Protein AF-A0A967HRB3-F1 (afdb_monomer_lite)

Foldseek 3Di:
DPPPPPPPQDPVRVVVVVQVVVLVVVLVCLVPDVVNVVCCVVVVDDDDSVPRGDDD

Structure (mmCIF, N/CA/C/O backbone):
data_AF-A0A967HRB3-F1
#
_entry.id   AF-A0A967HRB3-F1
#
loop_
_atom_site.group_PDB
_atom_site.id
_atom_site.type_symbol
_atom_site.label_atom_id
_atom_site.label_alt_id
_atom_site.label_comp_id
_atom_site.label_asym_id
_atom_site.label_entity_id
_atom_site.label_seq_id
_atom_site.pdbx_PDB_ins_code
_ato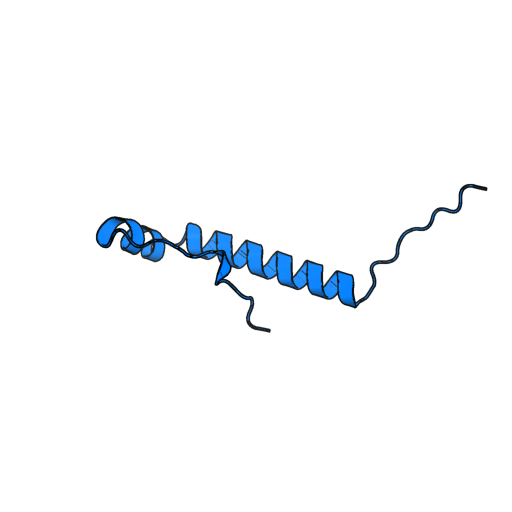m_site.Cartn_x
_atom_site.Cartn_y
_atom_site.Cartn_z
_atom_site.occupancy
_atom_site.B_iso_or_equiv
_atom_site.auth_seq_id
_atom_site.auth_comp_id
_atom_site.auth_asym_id
_atom_site.auth_atom_id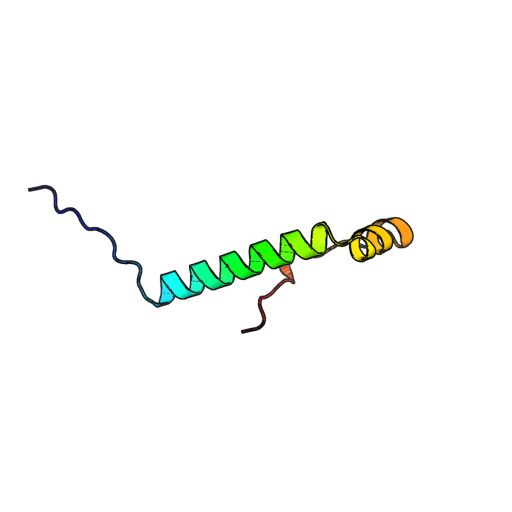
_atom_site.pdbx_PDB_model_num
ATOM 1 N N . ILE A 1 1 ? 35.276 2.206 -29.793 1.00 40.84 1 ILE A N 1
ATOM 2 C CA . ILE A 1 1 ? 34.044 3.032 -29.761 1.00 40.84 1 ILE A CA 1
ATOM 3 C C . ILE A 1 1 ? 33.094 2.347 -28.785 1.00 40.84 1 ILE A C 1
ATOM 5 O O . ILE A 1 1 ? 32.652 1.245 -29.079 1.00 40.84 1 ILE A O 1
ATOM 9 N N . LYS A 1 2 ? 32.903 2.901 -27.577 1.00 45.06 2 LYS A N 1
ATOM 10 C CA . LYS A 1 2 ? 31.929 2.374 -26.605 1.00 45.06 2 LYS A CA 1
ATOM 11 C C . LYS A 1 2 ? 30.546 2.655 -27.187 1.00 45.06 2 LYS A C 1
ATOM 13 O O . LYS A 1 2 ? 30.178 3.815 -27.331 1.00 45.06 2 LYS A O 1
ATOM 18 N N . LEU A 1 3 ? 29.847 1.608 -27.608 1.00 49.59 3 LEU A N 1
ATOM 19 C CA . LEU A 1 3 ? 28.475 1.700 -28.089 1.00 49.59 3 LEU A CA 1
ATOM 20 C C . LEU A 1 3 ? 27.600 2.071 -26.892 1.00 49.59 3 LEU A C 1
ATOM 22 O O . LEU A 1 3 ? 27.301 1.228 -26.051 1.00 49.59 3 LEU A O 1
ATOM 26 N N . SER A 1 4 ? 27.252 3.351 -26.797 1.00 53.06 4 SER A N 1
ATOM 27 C CA . SER A 1 4 ? 26.205 3.854 -25.917 1.00 53.06 4 SER A CA 1
ATOM 28 C C . SER A 1 4 ? 24.877 3.254 -26.375 1.00 53.06 4 SER A C 1
ATOM 30 O O . SER A 1 4 ? 24.153 3.855 -27.163 1.00 53.06 4 SER A O 1
ATOM 32 N N . GLN A 1 5 ? 24.578 2.031 -25.944 1.00 52.72 5 GLN A N 1
ATOM 33 C CA . GLN A 1 5 ? 23.231 1.488 -26.031 1.00 52.72 5 GLN A CA 1
ATOM 34 C C . GLN A 1 5 ? 22.410 2.201 -24.963 1.00 52.72 5 GLN A C 1
ATOM 36 O O . GLN A 1 5 ? 22.334 1.777 -23.815 1.00 52.72 5 GLN A O 1
ATOM 41 N N . THR A 1 6 ? 21.846 3.348 -25.326 1.00 58.62 6 THR A N 1
ATOM 42 C CA . THR A 1 6 ? 20.685 3.869 -24.616 1.00 58.62 6 THR A CA 1
ATOM 43 C C . THR A 1 6 ? 19.578 2.853 -24.870 1.00 58.62 6 THR A C 1
ATOM 45 O 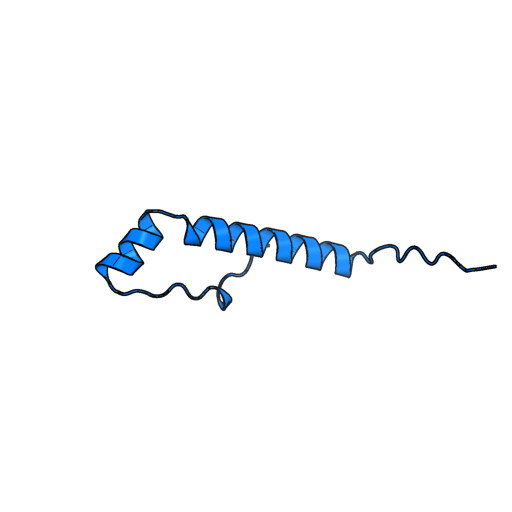O . THR A 1 6 ? 19.004 2.831 -25.958 1.00 58.62 6 THR A O 1
ATOM 48 N N . GLU A 1 7 ? 19.365 1.939 -23.920 1.00 62.94 7 GLU A N 1
ATOM 49 C CA . GLU A 1 7 ? 18.235 1.013 -23.932 1.00 62.94 7 GLU A CA 1
ATOM 50 C C . GLU A 1 7 ? 16.960 1.855 -23.997 1.00 62.94 7 GLU A C 1
ATOM 52 O O . GLU A 1 7 ? 16.492 2.408 -23.004 1.00 62.94 7 GLU A O 1
ATOM 57 N N . THR A 1 8 ? 16.430 2.033 -25.202 1.00 68.19 8 THR A N 1
ATOM 58 C CA . THR A 1 8 ? 15.136 2.669 -25.400 1.00 68.19 8 THR A CA 1
ATOM 59 C C . THR A 1 8 ? 14.120 1.716 -24.793 1.00 68.19 8 THR A C 1
ATOM 61 O O . THR A 1 8 ? 13.982 0.581 -25.253 1.00 68.19 8 THR A O 1
ATOM 64 N N . ALA A 1 9 ? 13.485 2.137 -23.696 1.00 67.81 9 ALA A N 1
ATOM 65 C CA . ALA A 1 9 ? 12.503 1.324 -22.996 1.00 67.81 9 ALA A CA 1
ATOM 66 C C . ALA A 1 9 ? 11.464 0.814 -24.001 1.00 67.81 9 ALA A C 1
ATOM 68 O O . ALA A 1 9 ? 10.882 1.586 -24.767 1.00 67.81 9 ALA A O 1
ATOM 69 N N . THR A 1 10 ? 11.269 -0.503 -24.039 1.00 82.75 10 THR A N 1
ATOM 70 C CA . THR A 1 10 ? 10.271 -1.106 -24.921 1.00 82.75 10 THR A CA 1
ATOM 71 C C . THR A 1 10 ? 8.871 -0.674 -24.470 1.00 82.75 10 THR A C 1
ATOM 73 O O . THR A 1 10 ? 8.665 -0.417 -23.281 1.00 82.75 10 THR A O 1
ATOM 76 N N . PRO A 1 11 ? 7.870 -0.628 -25.367 1.00 82.75 11 PRO A N 1
ATOM 77 C CA . PRO A 1 11 ? 6.498 -0.294 -24.979 1.00 82.75 11 PRO A CA 1
ATOM 78 C C . PRO A 1 11 ? 5.966 -1.151 -23.820 1.00 82.75 11 PRO A C 1
ATOM 80 O O . PRO A 1 11 ? 5.323 -0.627 -22.916 1.00 82.75 11 PRO A O 1
ATOM 83 N N . ALA A 1 12 ? 6.306 -2.445 -23.798 1.00 85.12 12 ALA A N 1
ATOM 84 C CA . ALA A 1 12 ? 5.951 -3.353 -22.707 1.00 85.12 12 ALA A CA 1
ATOM 85 C C . ALA A 1 12 ? 6.567 -2.926 -21.363 1.00 85.12 12 ALA A C 1
ATOM 87 O O . ALA A 1 12 ? 5.897 -2.960 -20.334 1.00 85.12 12 ALA A O 1
ATOM 88 N N . ARG A 1 13 ? 7.827 -2.473 -21.372 1.00 86.31 13 ARG A N 1
ATOM 89 C CA . ARG A 1 13 ? 8.505 -1.967 -20.174 1.00 86.31 13 ARG A CA 1
ATOM 90 C C . ARG A 1 13 ? 7.860 -0.678 -19.666 1.00 86.31 13 ARG A C 1
ATOM 92 O O . ARG A 1 13 ? 7.601 -0.571 -18.476 1.00 86.31 13 ARG A O 1
ATOM 99 N N . LEU A 1 14 ? 7.533 0.253 -20.562 1.00 87.25 14 LEU A N 1
ATOM 100 C CA . LEU A 1 14 ? 6.858 1.502 -20.197 1.00 87.25 14 LEU A CA 1
ATOM 101 C C . LEU A 1 14 ? 5.469 1.255 -19.589 1.00 87.25 14 LEU A C 1
ATOM 103 O O . LEU A 1 14 ? 5.097 1.914 -18.622 1.00 87.25 14 LEU A O 1
ATOM 107 N N . GLN A 1 15 ? 4.705 0.298 -20.124 1.00 84.94 15 GLN A N 1
ATOM 108 C CA . GLN A 1 15 ? 3.407 -0.083 -19.556 1.00 84.94 15 GLN A CA 1
ATOM 109 C C . GLN A 1 15 ? 3.552 -0.705 -18.163 1.00 84.94 15 GLN A C 1
ATOM 111 O O . GLN A 1 15 ? 2.821 -0.319 -17.253 1.00 84.94 15 GLN A O 1
ATOM 116 N N . ALA A 1 16 ? 4.519 -1.609 -17.978 1.00 86.38 16 ALA A N 1
ATOM 117 C CA . ALA A 1 16 ? 4.804 -2.206 -16.675 1.00 86.38 16 ALA A CA 1
ATOM 118 C C . ALA A 1 16 ? 5.218 -1.145 -15.641 1.00 86.38 16 ALA A C 1
ATOM 120 O O . ALA A 1 16 ? 4.697 -1.135 -14.530 1.00 86.38 16 ALA A O 1
ATOM 121 N N . GLU A 1 17 ? 6.087 -0.206 -16.023 1.00 88.31 17 GLU A N 1
ATOM 122 C CA . GLU A 1 17 ? 6.516 0.903 -15.163 1.00 88.31 17 GLU A CA 1
ATOM 123 C C . GLU A 1 17 ? 5.341 1.813 -14.772 1.00 88.31 17 GLU A C 1
ATOM 125 O O . GLU A 1 17 ? 5.217 2.209 -13.613 1.00 88.31 17 GLU A O 1
ATOM 130 N N . GLN A 1 18 ? 4.437 2.118 -15.707 1.00 88.75 18 GLN A N 1
ATOM 131 C CA . GLN A 1 18 ? 3.245 2.912 -15.405 1.00 88.75 18 GLN A CA 1
ATOM 132 C C . GLN A 1 18 ? 2.258 2.173 -14.499 1.00 88.75 18 GLN A C 1
ATOM 134 O O . GLN A 1 18 ? 1.691 2.791 -13.599 1.00 88.75 18 GLN A O 1
ATOM 139 N N . SER A 1 19 ? 2.038 0.880 -14.737 1.00 88.06 19 SER A N 1
ATOM 140 C CA . SER A 1 19 ? 1.158 0.048 -13.913 1.00 88.06 19 SER A CA 1
ATOM 141 C C . SER A 1 19 ? 1.686 -0.052 -12.480 1.00 88.06 19 SER A C 1
ATOM 143 O O . SER A 1 19 ? 0.958 0.232 -11.528 1.00 88.06 19 SER A O 1
ATOM 145 N N . GLU A 1 20 ? 2.988 -0.299 -12.320 1.00 89.38 20 GLU A N 1
ATOM 146 C CA . GLU A 1 20 ? 3.639 -0.340 -11.009 1.00 89.38 20 GLU A CA 1
ATOM 147 C C . GLU A 1 20 ? 3.578 1.024 -10.302 1.00 89.38 20 GLU A C 1
ATOM 149 O O . GLU A 1 20 ? 3.249 1.099 -9.119 1.00 89.38 20 GLU A O 1
ATOM 154 N N . ALA A 1 21 ? 3.785 2.130 -11.026 1.00 90.25 21 ALA A N 1
ATOM 155 C CA . ALA A 1 21 ? 3.641 3.469 -10.457 1.00 90.25 21 ALA A CA 1
ATOM 156 C C . ALA A 1 21 ? 2.203 3.763 -9.985 1.00 90.25 21 ALA A C 1
ATOM 158 O O . ALA A 1 21 ? 2.011 4.437 -8.969 1.00 90.25 21 ALA A O 1
ATOM 159 N N . ARG A 1 22 ? 1.179 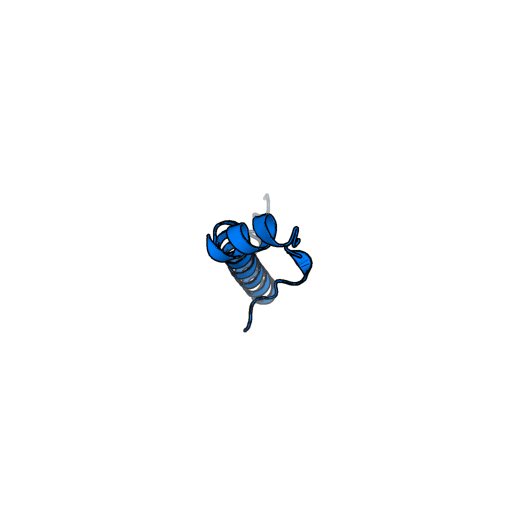3.273 -10.700 1.00 90.69 22 ARG A N 1
ATOM 160 C CA . ARG A 1 22 ? -0.225 3.376 -10.260 1.00 90.69 22 ARG A CA 1
ATOM 161 C C . ARG A 1 22 ? -0.469 2.535 -9.012 1.00 90.69 22 ARG A C 1
ATOM 163 O O . ARG A 1 22 ? -1.067 3.037 -8.062 1.00 90.69 22 ARG A O 1
ATOM 170 N N . ARG A 1 23 ? 0.034 1.300 -8.993 1.00 91.31 23 ARG A N 1
ATOM 171 C CA . ARG A 1 23 ? -0.080 0.385 -7.855 1.00 91.31 23 ARG A CA 1
ATOM 172 C C . ARG A 1 23 ? 0.534 0.979 -6.589 1.00 91.31 23 ARG A C 1
ATOM 174 O O . ARG A 1 23 ? -0.132 1.021 -5.561 1.00 91.31 23 ARG A O 1
ATOM 181 N N . GLN A 1 24 ? 1.749 1.519 -6.667 1.00 91.38 24 GLN A N 1
ATOM 182 C CA . GLN A 1 24 ? 2.415 2.146 -5.519 1.00 91.38 24 GLN A CA 1
ATOM 183 C C . GLN A 1 24 ? 1.619 3.326 -4.956 1.00 91.38 24 GLN A C 1
ATOM 185 O O . GLN A 1 24 ? 1.426 3.414 -3.746 1.00 91.38 24 GLN A O 1
ATOM 190 N N . LYS A 1 25 ? 1.082 4.190 -5.827 1.00 91.50 25 LYS A N 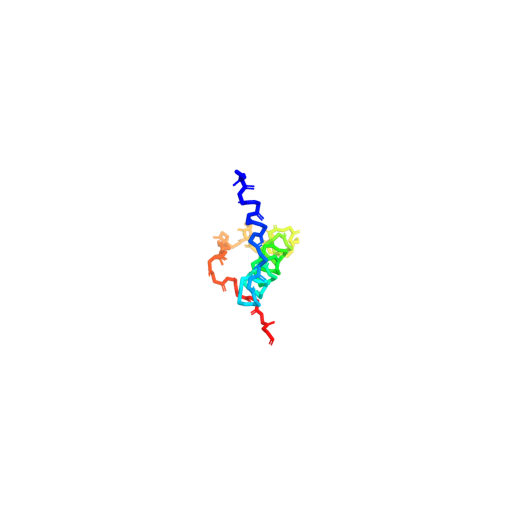1
ATOM 191 C CA . LYS A 1 25 ? 0.216 5.299 -5.398 1.00 91.50 25 LYS A CA 1
ATOM 192 C C . LYS A 1 25 ? -1.067 4.815 -4.727 1.00 91.50 25 LYS A C 1
ATOM 194 O O . LYS A 1 25 ? -1.509 5.429 -3.762 1.00 91.50 25 LYS A O 1
ATOM 199 N N . ALA A 1 26 ? -1.667 3.737 -5.227 1.00 91.44 26 ALA A N 1
ATOM 200 C CA . ALA A 1 26 ? -2.858 3.151 -4.621 1.00 91.44 26 ALA A CA 1
ATOM 201 C C . ALA A 1 26 ? -2.554 2.575 -3.230 1.00 91.44 26 ALA A C 1
ATOM 203 O O . ALA A 1 26 ? -3.291 2.853 -2.287 1.00 91.44 26 ALA A O 1
ATOM 204 N N .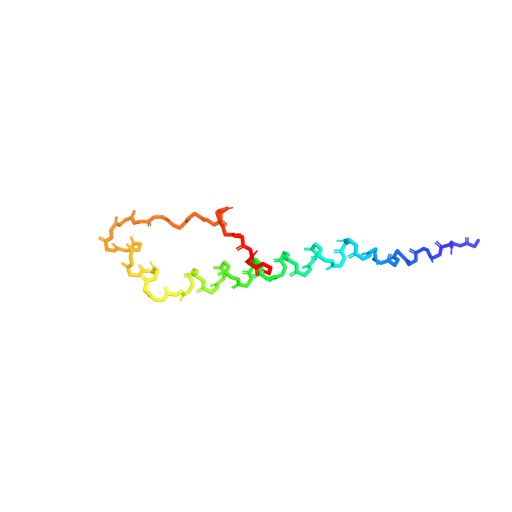 ILE A 1 27 ? -1.441 1.846 -3.086 1.00 92.38 27 ILE A N 1
ATOM 205 C CA . ILE A 1 27 ? -0.969 1.336 -1.790 1.00 92.38 27 ILE A CA 1
ATOM 206 C C . ILE A 1 27 ? -0.793 2.494 -0.804 1.00 92.38 27 ILE A C 1
ATOM 208 O O . ILE A 1 27 ? -1.339 2.447 0.297 1.00 92.38 27 ILE A O 1
ATOM 212 N N . GLU A 1 28 ? -0.084 3.550 -1.207 1.00 93.00 28 GLU A N 1
ATOM 213 C CA . GLU A 1 28 ? 0.164 4.715 -0.357 1.00 93.00 28 GLU A CA 1
ATOM 214 C C . GLU A 1 28 ? -1.141 5.412 0.050 1.00 93.00 28 GLU A C 1
ATOM 216 O O . GLU A 1 28 ? -1.322 5.740 1.223 1.00 93.00 28 GLU A O 1
ATOM 221 N N . ALA A 1 29 ? -2.074 5.599 -0.886 1.00 93.50 29 ALA A N 1
ATOM 222 C CA . ALA A 1 29 ? -3.363 6.222 -0.605 1.00 93.50 29 ALA A CA 1
ATOM 223 C C . ALA A 1 29 ? -4.194 5.403 0.393 1.00 93.50 29 ALA A C 1
ATOM 225 O O . ALA A 1 29 ? -4.742 5.965 1.336 1.00 93.50 29 ALA A O 1
ATOM 226 N N . ILE A 1 30 ? -4.248 4.079 0.222 1.00 92.56 30 ILE A N 1
ATOM 227 C CA . ILE A 1 30 ? -5.011 3.177 1.094 1.00 92.56 30 ILE A CA 1
ATOM 228 C C . ILE A 1 30 ? -4.377 3.097 2.490 1.00 92.56 30 ILE A C 1
ATOM 230 O O . ILE A 1 30 ? -5.090 3.104 3.489 1.00 92.56 30 ILE A O 1
ATOM 234 N N . GLN A 1 31 ? -3.045 3.059 2.593 1.00 92.62 31 GLN A N 1
ATOM 235 C CA . GLN A 1 31 ? -2.342 3.020 3.884 1.00 92.62 31 GLN A CA 1
ATOM 236 C C . GLN A 1 31 ? -2.541 4.295 4.716 1.00 92.62 31 GLN A C 1
ATOM 238 O O . GLN A 1 31 ? -2.600 4.238 5.948 1.00 92.62 31 GLN A O 1
ATOM 243 N N . HIS A 1 32 ? -2.649 5.445 4.051 1.00 94.12 32 HIS A N 1
ATOM 244 C CA . HIS A 1 32 ? -2.885 6.732 4.704 1.00 94.12 32 HIS A CA 1
ATOM 245 C C . HIS A 1 32 ? -4.371 7.097 4.816 1.00 94.12 32 HIS A C 1
ATOM 247 O O . HIS A 1 32 ? -4.693 8.160 5.349 1.00 94.12 32 HIS A O 1
ATOM 253 N N . ASP A 1 33 ? -5.277 6.237 4.346 1.00 95.56 33 ASP A N 1
ATOM 254 C CA . ASP A 1 33 ? -6.708 6.483 4.444 1.00 95.56 33 ASP A CA 1
ATOM 255 C C . ASP A 1 33 ? -7.165 6.371 5.917 1.00 95.56 33 ASP A C 1
ATOM 257 O O . ASP A 1 33 ? -6.968 5.334 6.564 1.00 95.56 33 ASP A O 1
ATOM 261 N N . PRO A 1 34 ? -7.791 7.422 6.479 1.00 95.94 34 PRO A N 1
ATOM 262 C CA . PRO A 1 34 ? -8.192 7.438 7.883 1.00 95.94 34 PRO A CA 1
ATOM 263 C C . PRO A 1 34 ? -9.266 6.391 8.212 1.00 95.94 34 PRO A C 1
ATOM 265 O O . PRO A 1 34 ? -9.330 5.919 9.348 1.00 95.94 34 PRO A O 1
ATOM 268 N N . HIS A 1 35 ? -10.100 5.992 7.250 1.00 95.62 35 HIS A N 1
ATOM 269 C CA . HIS A 1 35 ? -11.078 4.924 7.433 1.00 95.62 35 HIS A CA 1
ATOM 270 C C . HIS A 1 35 ? -10.405 3.555 7.447 1.00 95.62 35 HIS A C 1
ATOM 272 O O . HIS A 1 35 ? -10.762 2.719 8.276 1.00 95.62 35 HIS A O 1
ATOM 278 N N . VAL A 1 36 ? -9.401 3.330 6.595 1.00 93.69 36 VAL A N 1
ATOM 279 C CA . VAL A 1 36 ? -8.597 2.097 6.628 1.00 93.69 36 VAL A CA 1
ATOM 280 C C . VAL A 1 36 ? -7.880 1.972 7.968 1.00 93.69 36 VAL A C 1
ATOM 282 O O . VAL A 1 36 ? -7.985 0.934 8.621 1.00 93.69 36 VAL A O 1
ATOM 285 N N . GLN A 1 37 ? -7.247 3.045 8.440 1.00 94.88 37 GLN A N 1
ATOM 286 C CA . GLN A 1 37 ? -6.607 3.077 9.758 1.00 94.88 37 GLN A CA 1
ATOM 287 C C . GLN A 1 37 ? -7.612 2.827 10.893 1.00 94.88 37 GLN A C 1
ATOM 289 O O . GLN A 1 37 ? -7.333 2.061 11.820 1.00 94.88 37 GLN A O 1
ATOM 294 N N . ALA A 1 38 ? -8.812 3.412 10.808 1.00 95.44 38 ALA A N 1
ATOM 295 C CA . ALA A 1 38 ? -9.878 3.159 11.771 1.00 95.44 38 ALA A CA 1
ATOM 296 C C . ALA A 1 38 ? -10.328 1.690 11.764 1.00 95.44 38 ALA A C 1
ATOM 298 O O . ALA A 1 38 ? -10.527 1.121 12.836 1.00 95.44 38 ALA A O 1
ATOM 299 N N . MET A 1 39 ? -10.445 1.048 10.597 1.00 94.31 39 MET A N 1
ATOM 300 C CA . MET A 1 39 ? -10.785 -0.375 10.501 1.00 94.31 39 MET A CA 1
ATOM 301 C C . MET A 1 39 ? -9.697 -1.268 11.103 1.00 94.31 39 MET A C 1
ATOM 303 O O . MET A 1 39 ? -10.015 -2.186 11.859 1.00 94.31 39 MET A O 1
ATOM 307 N N . GLN A 1 40 ? -8.425 -0.985 10.805 1.00 94.06 40 GLN A N 1
ATOM 308 C CA . GLN A 1 40 ? -7.289 -1.722 11.362 1.00 94.06 40 GLN A CA 1
ATOM 309 C C . GLN A 1 40 ? -7.281 -1.641 12.891 1.00 94.06 40 GLN A C 1
ATOM 311 O O . GLN A 1 40 ? -7.199 -2.665 13.559 1.00 94.06 40 GLN A O 1
ATOM 316 N N . SER A 1 41 ? -7.457 -0.439 13.447 1.00 94.88 41 SER A N 1
ATOM 317 C CA . SER A 1 41 ? -7.496 -0.219 14.897 1.00 94.88 41 SER A CA 1
ATOM 318 C C . SER A 1 41 ? -8.734 -0.834 15.567 1.00 94.88 41 SER A C 1
ATOM 320 O O . SER A 1 41 ? -8.628 -1.465 16.616 1.00 94.88 41 SER A O 1
ATOM 322 N N . THR A 1 42 ? -9.915 -0.694 14.955 1.00 96.38 42 THR A N 1
ATOM 323 C CA . THR A 1 42 ? -11.192 -1.121 15.562 1.00 96.38 42 THR A CA 1
ATOM 324 C C . THR A 1 42 ? -11.384 -2.632 15.512 1.00 96.38 42 THR A C 1
ATOM 326 O O . THR A 1 42 ? -11.891 -3.226 16.461 1.00 96.38 42 THR A O 1
ATOM 329 N N . PHE A 1 43 ? -11.004 -3.258 14.399 1.00 95.75 43 PHE A N 1
ATOM 330 C CA . PHE A 1 43 ? -11.307 -4.664 14.128 1.00 95.75 43 PHE A CA 1
ATOM 331 C C . PHE A 1 43 ? -10.064 -5.554 14.109 1.00 95.75 43 PHE A C 1
ATOM 333 O O . PHE A 1 43 ? -10.179 -6.735 13.786 1.00 95.75 43 PHE A O 1
ATOM 340 N N . ASN A 1 44 ? -8.884 -5.006 14.429 1.00 91.56 44 ASN A N 1
ATOM 341 C CA . ASN A 1 44 ? -7.597 -5.678 14.238 1.00 91.56 44 ASN A CA 1
ATOM 342 C C . ASN A 1 44 ? -7.448 -6.221 12.801 1.00 91.56 44 ASN A C 1
ATOM 344 O O . ASN A 1 44 ? -6.919 -7.310 12.574 1.00 91.56 44 ASN A O 1
ATOM 348 N N . ALA A 1 45 ? -8.000 -5.482 11.834 1.00 90.88 45 ALA A N 1
ATOM 349 C CA . ALA A 1 45 ? -7.952 -5.841 10.427 1.00 90.88 45 ALA A CA 1
ATOM 350 C C . ALA A 1 45 ? -6.536 -5.620 9.879 1.00 90.88 45 ALA A C 1
ATOM 352 O O . ALA A 1 45 ? -5.824 -4.718 10.320 1.00 90.88 45 ALA A O 1
ATOM 353 N N . GLN A 1 46 ? -6.143 -6.413 8.885 1.00 92.12 46 GLN A N 1
ATOM 354 C CA . GLN A 1 46 ? -4.854 -6.283 8.212 1.00 92.12 46 GLN A CA 1
ATOM 355 C C . GLN A 1 46 ? -5.074 -5.880 6.756 1.00 92.12 46 GLN A C 1
ATOM 357 O O . GLN A 1 46 ? -5.950 -6.421 6.085 1.00 92.12 46 GLN A O 1
ATOM 362 N N . LEU A 1 47 ? -4.287 -4.916 6.278 1.00 89.81 47 LEU A N 1
ATOM 363 C CA . LEU A 1 47 ? -4.277 -4.565 4.862 1.00 89.81 47 LEU A CA 1
ATOM 364 C C . LEU A 1 47 ? -3.398 -5.563 4.105 1.00 89.81 47 LEU A C 1
ATOM 366 O O . LEU A 1 47 ? -2.200 -5.649 4.377 1.00 89.81 47 LEU A O 1
ATOM 370 N N . ASP A 1 48 ? -3.990 -6.277 3.152 1.00 92.44 48 ASP A N 1
ATOM 371 C CA . ASP A 1 48 ? -3.266 -7.129 2.211 1.00 92.44 48 ASP A CA 1
ATOM 372 C C . ASP A 1 48 ? -2.866 -6.313 0.975 1.00 92.44 48 ASP A C 1
ATOM 374 O O . ASP A 1 48 ? -3.656 -6.104 0.052 1.00 92.44 48 ASP A O 1
ATOM 378 N N . ILE A 1 49 ? -1.631 -5.813 0.984 1.00 89.25 49 ILE A N 1
ATOM 379 C CA . ILE A 1 49 ? -1.085 -4.977 -0.092 1.00 89.25 49 ILE A CA 1
ATOM 380 C C . ILE A 1 49 ? -0.842 -5.744 -1.395 1.00 89.25 49 ILE A C 1
ATOM 382 O O . ILE A 1 49 ? -0.787 -5.127 -2.460 1.00 89.25 49 ILE A O 1
ATOM 386 N N . ASP A 1 50 ? -0.695 -7.066 -1.326 1.00 89.44 50 ASP A N 1
ATOM 387 C CA . ASP A 1 50 ? -0.403 -7.897 -2.493 1.00 89.44 50 ASP A CA 1
ATOM 388 C C . ASP A 1 50 ? -1.663 -8.143 -3.327 1.00 89.44 50 ASP A C 1
ATOM 390 O O . ASP A 1 50 ? -1.571 -8.402 -4.524 1.00 89.44 50 ASP A O 1
ATOM 394 N N . SER A 1 51 ? -2.840 -7.957 -2.723 1.00 89.25 51 SER A N 1
ATOM 395 C CA . SER A 1 51 ? -4.135 -7.970 -3.411 1.00 89.25 51 SER A CA 1
ATOM 396 C C . SER A 1 51 ? -4.455 -6.686 -4.194 1.00 89.25 51 SER A C 1
ATOM 398 O O . SER A 1 51 ? -5.464 -6.629 -4.899 1.00 89.25 51 SER A O 1
ATOM 400 N N . ILE A 1 52 ? -3.632 -5.635 -4.068 1.00 85.69 52 ILE A N 1
ATOM 401 C CA . ILE A 1 52 ? -3.883 -4.344 -4.718 1.00 85.69 52 ILE A CA 1
ATOM 402 C C . ILE A 1 52 ? -3.393 -4.398 -6.164 1.00 85.69 52 ILE A C 1
ATOM 404 O O . ILE A 1 52 ? -2.196 -4.281 -6.445 1.00 85.69 52 ILE A O 1
ATOM 408 N N . GLU A 1 53 ? -4.353 -4.496 -7.078 1.00 85.50 53 GLU A N 1
ATOM 409 C CA . GLU A 1 53 ? -4.129 -4.428 -8.517 1.00 85.50 53 GLU A CA 1
ATOM 410 C C . GLU A 1 53 ? -4.726 -3.135 -9.098 1.00 85.50 53 GLU A C 1
ATOM 412 O O . GLU A 1 53 ? -5.840 -2.740 -8.737 1.00 85.50 53 GLU A O 1
ATOM 417 N N . PRO A 1 54 ? -4.002 -2.432 -9.987 1.00 74.62 54 PRO A N 1
ATOM 418 C CA . PRO A 1 54 ? -4.572 -1.310 -10.715 1.00 74.62 54 PRO A CA 1
ATOM 419 C C . PRO A 1 54 ? -5.673 -1.813 -11.659 1.00 74.62 54 PRO A C 1
ATOM 421 O O . PRO A 1 54 ? -5.452 -2.724 -12.450 1.00 74.62 54 PRO A O 1
ATOM 424 N N . VAL A 1 55 ? -6.852 -1.193 -11.595 1.00 71.62 55 VAL A N 1
ATOM 425 C CA . VAL A 1 55 ? -7.890 -1.371 -12.618 1.00 71.62 55 VAL A CA 1
ATOM 426 C C . VAL A 1 55 ? -7.457 -0.624 -13.881 1.00 71.62 55 VAL A C 1
ATOM 428 O O . VAL A 1 55 ? -7.288 0.598 -13.845 1.00 71.62 55 VAL A O 1
ATOM 431 N N . ASP A 1 56 ? -7.190 -1.368 -14.954 1.00 59.38 56 ASP A N 1
ATOM 432 C CA . ASP A 1 56 ? -6.924 -0.815 -16.290 1.00 59.38 56 ASP A CA 1
ATOM 433 C C . ASP A 1 56 ? -8.194 -0.244 -16.945 1.00 59.38 56 ASP A C 1
ATOM 435 O O . ASP A 1 56 ? -9.292 -0.823 -16.756 1.00 59.38 56 ASP A O 1
#

Radius of gyration: 17.97 Å; chains: 1; bounding box: 45×15×45 Å

pLDDT: mean 83.96, std 14.39, range [40.84, 96.38]

Sequence (56 aa):
IKLSQTETATPARLQAEQSEARRQKAIEAIQHDPHVQAMQSTFNAQLDIDSIEPVD

Secondary structure (DSSP, 8-state):
----------HHHHHHHHHHHHHHHHHHHHHT-HHHHHHHHHH-----GGG-----